Protein AF-A0A7S0EEY0-F1 (afdb_monomer_lite)

Structure (mmCIF, N/CA/C/O backbone):
data_AF-A0A7S0EEY0-F1
#
_entry.id   AF-A0A7S0EEY0-F1
#
loop_
_atom_site.group_PDB
_atom_site.id
_atom_site.type_symbol
_atom_site.label_atom_id
_atom_site.label_alt_id
_atom_site.label_comp_id
_atom_site.label_asym_id
_atom_site.label_entity_id
_atom_site.label_seq_id
_atom_site.pdbx_PDB_ins_code
_atom_site.Cartn_x
_atom_site.Cartn_y
_atom_site.Cartn_z
_atom_site.occupancy
_atom_site.B_iso_or_equiv
_atom_site.auth_seq_id
_atom_site.auth_comp_id
_atom_site.auth_asym_id
_atom_site.auth_atom_id
_atom_site.pdbx_PDB_model_num
ATOM 1 N N . GLU A 1 1 ? -21.217 -19.951 23.978 1.00 43.16 1 GLU A N 1
ATOM 2 C CA . GLU A 1 1 ? -20.539 -19.531 22.725 1.00 43.16 1 GLU A CA 1
ATOM 3 C C . GLU A 1 1 ? -19.721 -18.228 22.869 1.00 43.16 1 GLU A C 1
ATOM 5 O O . GLU A 1 1 ? -19.805 -17.332 22.038 1.00 43.16 1 GLU A O 1
ATOM 10 N N . ARG A 1 2 ? -18.888 -18.087 23.914 1.00 43.72 2 ARG A N 1
ATOM 11 C CA . ARG A 1 2 ? -18.128 -16.846 24.206 1.00 43.72 2 ARG A CA 1
ATOM 12 C C . ARG A 1 2 ? -16.607 -17.063 24.307 1.00 43.72 2 ARG A C 1
ATOM 14 O O . ARG A 1 2 ? -15.945 -16.358 25.049 1.00 43.72 2 ARG A O 1
ATOM 21 N N . LYS A 1 3 ? -16.044 -18.050 23.599 1.00 43.62 3 LYS A N 1
ATOM 22 C CA . LYS A 1 3 ? -14.612 -18.410 23.725 1.00 43.62 3 LYS A CA 1
ATOM 23 C C . LYS A 1 3 ? -13.758 -18.264 22.457 1.00 43.62 3 LYS A C 1
ATOM 25 O O . LYS A 1 3 ? -12.574 -18.546 22.515 1.00 43.62 3 LYS A O 1
ATOM 30 N N . TYR A 1 4 ? -14.322 -17.785 21.343 1.00 44.97 4 TYR A N 1
ATOM 31 C CA . TYR A 1 4 ? -13.612 -17.692 20.050 1.00 44.97 4 TYR A CA 1
ATOM 32 C C . TYR A 1 4 ? -13.482 -16.268 19.477 1.00 44.97 4 TYR A C 1
ATOM 34 O O . TYR A 1 4 ? -13.105 -16.106 18.322 1.00 44.97 4 TYR A O 1
ATOM 42 N N . LYS A 1 5 ? -13.794 -15.213 20.243 1.00 40.94 5 LYS A N 1
ATOM 43 C CA . LYS A 1 5 ? -13.743 -13.824 19.732 1.00 40.94 5 LYS A CA 1
ATOM 44 C C . LYS A 1 5 ? -12.455 -13.056 20.047 1.00 40.94 5 LYS A C 1
ATOM 46 O O . LYS A 1 5 ? -12.295 -11.950 19.545 1.00 40.94 5 LYS A O 1
ATOM 51 N N . GLU A 1 6 ? -11.535 -13.618 20.827 1.00 42.47 6 GLU A N 1
ATOM 52 C CA . GLU A 1 6 ? -10.401 -12.861 21.382 1.00 42.47 6 GLU A CA 1
ATOM 53 C C . GLU A 1 6 ? -9.070 -13.015 20.629 1.00 42.47 6 GLU A C 1
ATOM 55 O O . GLU A 1 6 ? -8.067 -12.496 21.093 1.00 42.47 6 GLU A O 1
ATOM 60 N N . HIS A 1 7 ? -9.006 -13.699 19.480 1.00 40.25 7 HIS A N 1
ATOM 61 C CA . HIS A 1 7 ? -7.721 -13.951 18.787 1.00 40.25 7 HIS A CA 1
ATOM 62 C C . HIS A 1 7 ? -7.605 -13.345 17.377 1.00 40.25 7 HIS A C 1
ATOM 64 O O . HIS A 1 7 ? -6.667 -13.651 16.654 1.00 40.25 7 HIS A O 1
ATOM 70 N N . LEU A 1 8 ? -8.516 -12.455 16.969 1.00 46.94 8 LEU A N 1
ATOM 71 C CA . LEU A 1 8 ? -8.459 -11.831 15.631 1.00 46.94 8 LEU A CA 1
ATOM 72 C C . LEU A 1 8 ? -7.846 -10.424 15.608 1.00 46.94 8 LEU A C 1
ATOM 74 O O . LEU A 1 8 ? -7.684 -9.845 14.535 1.00 46.94 8 LEU A O 1
ATOM 78 N N . ARG A 1 9 ? -7.513 -9.849 16.768 1.00 52.47 9 ARG A N 1
ATOM 79 C CA . ARG A 1 9 ? -6.869 -8.534 16.847 1.00 52.47 9 ARG A CA 1
ATOM 80 C C . ARG A 1 9 ? -5.427 -8.714 17.270 1.00 52.47 9 ARG A C 1
ATOM 82 O O . ARG A 1 9 ? -5.123 -8.768 18.452 1.00 52.47 9 ARG A O 1
ATOM 89 N N . CYS A 1 10 ? -4.561 -8.819 16.277 1.00 66.88 10 CYS A N 1
ATOM 90 C CA . CYS A 1 10 ? -3.135 -8.647 16.466 1.00 66.88 10 CYS A CA 1
ATOM 91 C C . CYS A 1 10 ? -2.860 -7.131 16.531 1.00 66.88 10 CYS A C 1
ATOM 93 O O . CYS A 1 10 ? -3.058 -6.448 15.524 1.00 66.88 10 CYS A O 1
ATOM 95 N N . PRO A 1 11 ? -2.490 -6.583 17.704 1.00 66.06 11 PRO A N 1
ATOM 96 C CA . PRO A 1 11 ? -2.316 -5.140 17.893 1.00 66.06 11 PRO A CA 1
ATOM 97 C C . PRO A 1 11 ? -1.152 -4.573 17.070 1.00 66.06 11 PRO A C 1
ATOM 99 O O . PRO A 1 11 ? -1.172 -3.397 16.718 1.00 66.06 11 PRO A O 1
ATOM 102 N N . GLU A 1 12 ? -0.184 -5.421 16.722 1.00 76.06 12 GLU A N 1
ATOM 103 C CA . GLU A 1 12 ? 0.984 -5.077 15.903 1.00 76.06 12 GLU A CA 1
ATOM 104 C C . GLU A 1 12 ? 0.777 -5.365 14.410 1.00 76.06 12 GLU A C 1
ATOM 106 O O . GLU A 1 12 ? 1.620 -5.018 13.584 1.00 76.06 12 GLU A O 1
ATOM 111 N N . CYS A 1 13 ? -0.347 -5.984 14.042 1.00 86.81 13 CYS A N 1
ATOM 112 C CA . CYS A 1 13 ? -0.607 -6.333 12.658 1.00 86.81 13 CYS A CA 1
ATOM 113 C C . CYS A 1 13 ? -1.230 -5.168 11.906 1.00 86.81 13 CYS A C 1
ATOM 115 O O . CYS A 1 13 ? -2.004 -4.371 12.445 1.00 86.81 13 CYS A O 1
ATOM 117 N N . HIS A 1 14 ? -0.944 -5.132 10.614 1.00 91.12 14 HIS A N 1
ATOM 118 C CA . HIS A 1 14 ? -1.450 -4.116 9.710 1.00 91.12 14 HIS A CA 1
ATOM 119 C C . HIS A 1 14 ? -1.836 -4.726 8.364 1.00 91.12 14 HIS A C 1
ATOM 121 O O . HIS A 1 14 ? -1.422 -5.831 8.003 1.00 91.12 14 HIS A O 1
ATOM 127 N N . VAL A 1 15 ? -2.674 -4.007 7.623 1.00 93.75 15 VAL A N 1
ATOM 128 C CA . VAL A 1 15 ? -2.937 -4.297 6.214 1.00 93.75 15 VAL A CA 1
ATOM 129 C C . VAL A 1 15 ? -1.976 -3.466 5.379 1.00 93.75 15 VAL A C 1
ATOM 131 O O . VAL A 1 15 ? -1.946 -2.241 5.499 1.00 93.75 15 VAL A O 1
ATOM 134 N N . VAL A 1 16 ? -1.206 -4.124 4.520 1.00 94.44 16 VAL A N 1
ATOM 135 C CA . VAL A 1 16 ? -0.327 -3.439 3.573 1.00 94.44 16 VAL A CA 1
ATOM 136 C C . VAL A 1 16 ? -1.123 -3.108 2.319 1.00 94.44 16 VAL A C 1
ATOM 138 O O . VAL A 1 16 ? -1.754 -3.986 1.730 1.00 94.44 16 VAL A O 1
ATOM 141 N N . VAL A 1 17 ? -1.084 -1.855 1.877 1.00 95.19 17 VAL A N 1
ATOM 142 C CA . VAL A 1 17 ? -1.690 -1.426 0.611 1.00 95.19 17 VAL A CA 1
ATOM 143 C C . VAL A 1 17 ? -0.595 -0.918 -0.314 1.00 95.19 17 VAL A C 1
ATOM 145 O O . VAL A 1 17 ? -0.047 0.165 -0.113 1.00 95.19 17 VAL A O 1
ATOM 148 N N . VAL A 1 18 ? -0.290 -1.696 -1.351 1.00 92.88 18 VAL A N 1
ATOM 149 C CA . VAL A 1 18 ? 0.742 -1.377 -2.341 1.00 92.88 18 VAL A CA 1
ATOM 150 C C . VAL A 1 18 ? 0.133 -0.575 -3.487 1.00 92.88 18 VAL A C 1
ATOM 152 O O . VAL A 1 18 ? -0.928 -0.923 -4.001 1.00 92.88 18 VAL A O 1
ATOM 155 N N . GLY A 1 19 ? 0.802 0.501 -3.904 1.00 90.94 19 GLY A N 1
ATOM 156 C CA . GLY A 1 19 ? 0.255 1.451 -4.877 1.00 90.94 19 GLY A CA 1
ATOM 157 C C . GLY A 1 19 ? -0.595 2.547 -4.228 1.00 90.94 19 GLY A C 1
ATOM 158 O O . GLY A 1 19 ? -1.512 3.076 -4.854 1.00 90.94 19 GLY A O 1
ATOM 159 N N . ALA A 1 20 ? -0.281 2.920 -2.984 1.00 93.19 20 ALA A N 1
ATOM 160 C CA . ALA A 1 20 ? -1.120 3.753 -2.120 1.00 93.19 20 ALA A CA 1
ATOM 161 C C . ALA A 1 20 ? -1.477 5.153 -2.658 1.00 93.19 20 ALA A C 1
ATOM 163 O O . ALA A 1 20 ? -2.430 5.770 -2.187 1.00 93.19 20 ALA A O 1
ATOM 164 N N . ARG A 1 21 ? -0.756 5.672 -3.662 1.00 90.06 21 ARG A N 1
ATOM 165 C CA . ARG A 1 21 ? -1.087 6.951 -4.324 1.00 90.06 21 ARG A CA 1
ATOM 166 C C . ARG A 1 21 ? -2.311 6.869 -5.241 1.00 90.06 21 ARG A C 1
ATOM 168 O O . ARG A 1 21 ? -2.893 7.906 -5.554 1.00 90.06 21 ARG A O 1
ATOM 175 N N . GLY A 1 22 ? -2.669 5.674 -5.710 1.00 89.44 22 GLY A N 1
ATOM 176 C CA . GLY A 1 22 ? -3.751 5.481 -6.670 1.00 89.44 22 GLY A CA 1
ATOM 177 C C . GLY A 1 22 ? -5.126 5.831 -6.096 1.00 89.44 22 GLY A C 1
ATOM 178 O O . GLY A 1 22 ? -5.378 5.692 -4.899 1.00 89.44 22 GLY A O 1
ATOM 179 N N . ARG A 1 23 ? -6.056 6.238 -6.970 1.00 91.25 23 ARG A N 1
ATOM 180 C CA . ARG A 1 23 ? -7.450 6.533 -6.580 1.00 91.25 23 ARG A CA 1
ATOM 181 C C . ARG A 1 23 ? -8.137 5.335 -5.919 1.00 91.25 23 ARG A C 1
ATOM 183 O O . ARG A 1 23 ? -8.813 5.510 -4.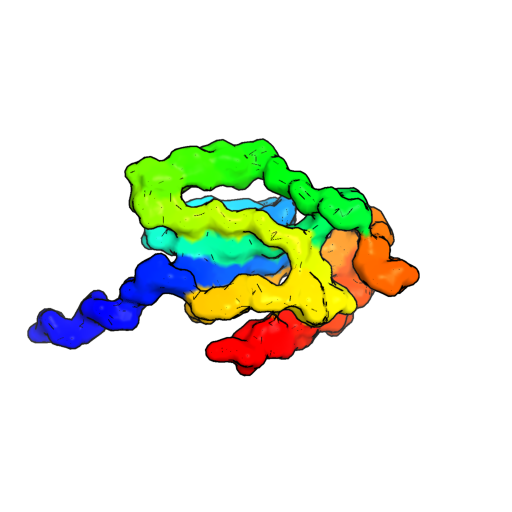911 1.00 91.25 23 ARG A O 1
ATOM 190 N N . LEU A 1 24 ? -7.925 4.132 -6.459 1.00 91.94 24 LEU A N 1
ATOM 191 C CA . LEU A 1 24 ? -8.443 2.889 -5.882 1.00 91.94 24 LEU A CA 1
ATOM 192 C C . LEU A 1 24 ? -7.863 2.643 -4.484 1.00 91.94 24 LEU A C 1
ATOM 194 O O . LEU A 1 24 ? -8.611 2.414 -3.537 1.00 91.94 24 LEU A O 1
ATOM 198 N N . ALA A 1 25 ? -6.539 2.750 -4.350 1.00 94.56 25 ALA A N 1
ATOM 199 C CA . ALA A 1 25 ? -5.852 2.523 -3.086 1.00 94.56 25 ALA A CA 1
ATOM 200 C C . ALA A 1 25 ? -6.325 3.490 -1.994 1.00 94.56 25 ALA A C 1
ATOM 202 O O . ALA A 1 25 ? -6.574 3.061 -0.873 1.00 94.56 25 ALA A O 1
ATOM 203 N N . ARG A 1 26 ? -6.550 4.768 -2.328 1.00 95.81 26 ARG A N 1
ATOM 204 C CA . ARG A 1 26 ? -7.141 5.737 -1.397 1.00 95.81 26 ARG A CA 1
ATOM 205 C C . ARG A 1 26 ? -8.490 5.263 -0.846 1.00 95.81 26 ARG A C 1
ATOM 207 O O . ARG A 1 26 ? -8.667 5.264 0.368 1.00 95.81 26 ARG A O 1
ATOM 214 N N . GLY A 1 27 ? -9.413 4.839 -1.712 1.00 96.31 27 GLY A N 1
ATOM 215 C CA . GLY A 1 27 ? -10.728 4.350 -1.277 1.00 96.31 27 GLY A CA 1
ATOM 216 C C . GLY A 1 27 ? -10.633 3.102 -0.392 1.00 96.31 27 GLY A C 1
ATOM 217 O O . GLY A 1 27 ? -11.341 2.992 0.609 1.00 96.31 27 GLY A O 1
ATOM 218 N N . ILE A 1 28 ? -9.709 2.191 -0.714 1.00 96.50 28 ILE A N 1
ATOM 219 C CA . ILE A 1 28 ? -9.421 1.001 0.099 1.00 96.50 28 ILE A CA 1
ATOM 220 C C . ILE A 1 28 ? -8.888 1.404 1.479 1.00 96.50 28 ILE A C 1
ATOM 222 O O . ILE A 1 28 ? -9.409 0.941 2.491 1.00 96.50 28 ILE A O 1
ATOM 226 N N . ILE A 1 29 ? -7.895 2.295 1.534 1.00 97.00 29 ILE A N 1
ATOM 227 C CA . ILE A 1 29 ? -7.276 2.771 2.779 1.00 97.00 29 ILE A CA 1
ATOM 228 C C . ILE A 1 29 ? -8.315 3.458 3.669 1.00 97.00 29 ILE A C 1
ATOM 230 O O . ILE A 1 29 ? -8.449 3.107 4.839 1.00 97.00 29 ILE A O 1
ATOM 234 N N . GLU A 1 30 ? -9.098 4.393 3.125 1.00 95.62 30 GLU A N 1
ATOM 235 C CA . GLU A 1 30 ? -10.163 5.072 3.873 1.00 95.62 30 GLU A CA 1
ATOM 236 C C . GLU A 1 30 ? -11.177 4.060 4.438 1.00 95.62 30 GLU A C 1
ATOM 238 O O . GLU A 1 30 ? -11.603 4.180 5.592 1.00 95.62 30 GLU A O 1
ATOM 243 N N . LYS A 1 31 ? -11.518 3.014 3.670 1.00 96.00 31 LYS A N 1
ATOM 244 C CA . LYS A 1 31 ? -12.414 1.953 4.135 1.00 96.00 31 LYS A CA 1
ATOM 245 C C . LYS A 1 31 ? -11.791 1.112 5.251 1.00 96.00 31 LYS A C 1
ATOM 247 O O . LYS A 1 31 ? -12.466 0.892 6.254 1.00 96.00 31 LYS A O 1
ATOM 252 N N . LEU A 1 32 ? -10.538 0.682 5.122 1.00 94.62 32 LEU A N 1
ATOM 253 C CA . LEU A 1 32 ? -9.823 -0.081 6.155 1.00 94.62 32 LEU A CA 1
ATOM 254 C C . LEU A 1 32 ? -9.749 0.699 7.476 1.00 94.62 32 LEU A C 1
ATOM 256 O O . LEU A 1 32 ? -10.125 0.193 8.530 1.00 94.62 32 LEU A O 1
ATOM 260 N N . VAL A 1 33 ? -9.402 1.981 7.401 1.00 93.06 33 VAL A N 1
ATOM 261 C CA . VAL A 1 33 ? -9.363 2.890 8.555 1.00 93.06 33 VAL A CA 1
ATOM 262 C C . VAL A 1 33 ? -10.762 3.099 9.152 1.00 93.06 33 VAL A C 1
ATOM 264 O O . VAL A 1 33 ? -10.939 3.194 10.367 1.00 93.06 33 VAL A O 1
ATOM 267 N N . SER A 1 34 ? -11.819 3.132 8.333 1.00 91.25 34 SER A N 1
ATOM 268 C CA . SER A 1 34 ? -13.192 3.180 8.861 1.00 91.25 34 SER A CA 1
ATOM 269 C C . SER A 1 34 ? -13.544 1.933 9.686 1.00 91.25 34 SER A C 1
ATOM 271 O O . SER A 1 34 ? -14.254 2.055 10.686 1.00 91.25 34 SER A O 1
ATOM 273 N N . LEU A 1 35 ? -12.991 0.772 9.310 1.00 90.94 35 LEU A N 1
ATOM 274 C CA . LEU A 1 35 ? -13.184 -0.524 9.965 1.00 90.94 35 LEU A CA 1
ATOM 275 C C . LEU A 1 35 ? -12.293 -0.725 11.204 1.00 90.94 35 LEU A C 1
ATOM 277 O O . LEU A 1 35 ? -12.462 -1.718 11.908 1.00 90.94 35 LEU A O 1
ATOM 281 N N . GLY A 1 36 ? -11.404 0.224 11.509 1.00 90.38 36 GLY A N 1
ATOM 282 C CA . GLY A 1 36 ? -10.518 0.149 12.672 1.00 90.38 36 GLY A CA 1
ATOM 283 C C . GLY A 1 36 ? -9.194 -0.560 12.400 1.00 90.38 36 GLY A C 1
ATOM 284 O O . GLY A 1 36 ? -8.586 -1.060 13.341 1.00 90.38 36 GLY A O 1
ATOM 285 N N . GLU A 1 37 ? -8.774 -0.645 11.137 1.00 91.44 37 GLU A N 1
ATOM 286 C CA . GLU A 1 37 ? -7.553 -1.346 10.752 1.00 91.44 37 GLU A CA 1
ATOM 287 C C . GLU A 1 37 ? -6.325 -0.437 10.748 1.00 91.44 37 GLU A C 1
ATOM 289 O O . GLU A 1 37 ? -6.378 0.696 10.263 1.00 91.44 37 GLU A O 1
ATOM 294 N N . ASN A 1 38 ? -5.201 -0.975 11.229 1.00 92.88 38 ASN A N 1
ATOM 295 C CA . ASN A 1 38 ? -3.885 -0.383 11.011 1.00 92.88 38 ASN A CA 1
ATOM 296 C C . ASN A 1 38 ? -3.474 -0.593 9.552 1.00 92.88 38 ASN A C 1
ATOM 298 O O . ASN A 1 38 ? -3.711 -1.664 8.979 1.00 92.88 38 ASN A O 1
ATOM 302 N N . VAL A 1 39 ? -2.844 0.413 8.952 1.00 94.19 39 VAL A N 1
ATOM 303 C CA . VAL A 1 39 ? -2.506 0.397 7.526 1.00 94.19 39 VAL A CA 1
ATOM 304 C C . VAL A 1 39 ? -1.064 0.824 7.312 1.00 94.19 39 VAL A C 1
ATOM 306 O O . VAL A 1 39 ? -0.677 1.915 7.722 1.00 94.19 39 VAL A O 1
ATOM 309 N N . LEU A 1 40 ? -0.318 0.003 6.577 1.00 94.75 40 LEU A N 1
ATOM 310 C CA . LEU A 1 40 ? 0.940 0.401 5.956 1.00 94.75 40 LEU A CA 1
ATOM 311 C C . LEU A 1 40 ? 0.678 0.715 4.480 1.00 94.75 40 LEU A C 1
ATOM 313 O O . LEU A 1 40 ? 0.352 -0.163 3.679 1.00 94.75 40 LEU A O 1
ATOM 317 N N . ALA A 1 41 ? 0.787 1.984 4.114 1.00 95.00 41 ALA A N 1
ATOM 318 C CA . ALA A 1 41 ? 0.601 2.458 2.754 1.00 95.00 41 ALA A CA 1
ATOM 319 C C . ALA A 1 41 ? 1.949 2.511 2.029 1.00 95.00 41 ALA A C 1
ATOM 321 O O . ALA A 1 41 ? 2.800 3.334 2.355 1.00 95.00 41 ALA A O 1
ATOM 322 N N . VAL A 1 42 ? 2.127 1.669 1.011 1.00 92.50 42 VAL A N 1
ATOM 323 C CA . VAL A 1 42 ? 3.369 1.597 0.232 1.00 92.50 42 VAL A CA 1
ATOM 324 C C . VAL A 1 42 ? 3.160 2.259 -1.120 1.00 92.50 42 VAL A C 1
ATOM 326 O O .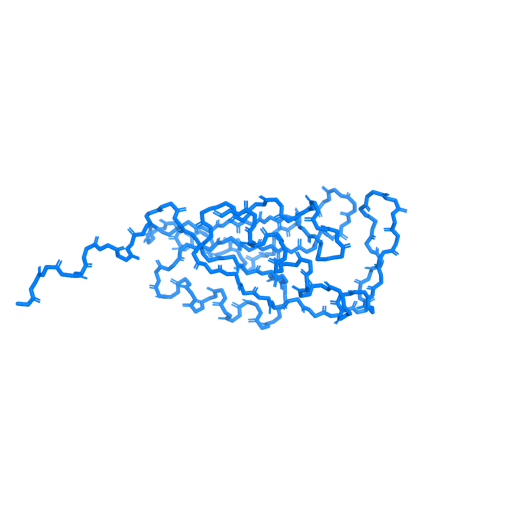 VAL A 1 42 ? 2.253 1.906 -1.885 1.00 92.50 42 VAL A O 1
ATOM 329 N N . ALA A 1 43 ? 4.009 3.227 -1.443 1.00 89.00 43 ALA A N 1
ATOM 330 C CA . ALA A 1 43 ? 3.959 3.928 -2.715 1.00 89.00 43 ALA A CA 1
ATOM 331 C C . ALA A 1 43 ? 5.343 4.138 -3.313 1.00 89.00 43 ALA A C 1
ATOM 333 O O . ALA A 1 43 ? 6.334 4.299 -2.606 1.00 89.00 43 ALA A O 1
ATOM 334 N N . ARG A 1 44 ? 5.380 4.255 -4.643 1.00 83.00 44 ARG A N 1
ATOM 335 C CA . ARG A 1 44 ? 6.604 4.637 -5.341 1.00 83.00 44 ARG A CA 1
ATOM 336 C C . ARG A 1 44 ? 7.080 6.027 -4.872 1.00 83.00 44 ARG A C 1
ATOM 338 O O . ARG A 1 44 ? 6.242 6.939 -4.728 1.00 83.00 44 ARG A O 1
ATOM 345 N N . PRO A 1 45 ? 8.392 6.200 -4.614 1.00 79.12 45 PRO A N 1
ATOM 346 C CA . PRO A 1 45 ? 8.996 7.507 -4.373 1.00 79.12 45 PRO A CA 1
ATOM 347 C C . PRO A 1 45 ? 8.709 8.471 -5.530 1.00 79.12 45 PRO A C 1
ATOM 349 O O . PRO A 1 45 ? 8.605 8.057 -6.681 1.00 79.12 45 PRO A O 1
ATOM 352 N N . VAL A 1 46 ? 8.584 9.769 -5.240 1.00 75.62 46 VAL A N 1
ATOM 353 C CA . VAL A 1 46 ? 8.323 10.784 -6.288 1.00 75.62 46 VAL A CA 1
ATOM 354 C C . VAL A 1 46 ? 9.595 11.112 -7.065 1.00 75.62 46 VAL A C 1
ATOM 356 O O . VAL A 1 46 ? 9.538 11.515 -8.223 1.00 75.62 46 VAL A O 1
ATOM 359 N N . ARG A 1 47 ? 10.750 10.963 -6.411 1.00 69.38 47 ARG A N 1
ATOM 360 C CA . ARG A 1 47 ? 12.099 11.100 -6.971 1.00 69.38 47 ARG A CA 1
ATOM 361 C C . ARG A 1 47 ? 13.025 10.127 -6.245 1.00 69.38 47 ARG A C 1
ATOM 363 O O . ARG A 1 47 ? 12.656 9.623 -5.184 1.00 69.38 47 ARG A O 1
ATOM 370 N N . CYS A 1 48 ? 14.225 9.901 -6.778 1.00 67.19 48 CYS A N 1
ATOM 371 C CA . CYS A 1 48 ? 15.250 9.068 -6.142 1.00 67.19 48 CYS A CA 1
ATOM 372 C C . CYS A 1 48 ? 15.427 9.448 -4.662 1.00 67.19 48 CYS A C 1
ATOM 374 O O . CYS A 1 48 ? 15.815 10.574 -4.360 1.00 67.19 48 CYS A O 1
ATOM 376 N N . GLY A 1 49 ? 15.101 8.525 -3.754 1.00 65.56 49 GLY A N 1
ATOM 377 C CA . GLY A 1 49 ? 15.228 8.719 -2.305 1.00 65.56 49 GLY A CA 1
ATOM 378 C C . GLY A 1 49 ? 14.215 9.672 -1.655 1.00 65.56 49 GLY A C 1
ATOM 379 O O . GLY A 1 49 ? 14.289 9.881 -0.450 1.00 65.56 49 GLY A O 1
ATOM 380 N N . ILE A 1 50 ? 13.261 10.245 -2.403 1.00 76.06 50 ILE A N 1
ATOM 381 C CA . ILE A 1 50 ? 12.262 11.177 -1.856 1.00 76.06 50 ILE A CA 1
ATOM 382 C C . ILE A 1 50 ? 10.886 10.513 -1.812 1.00 76.06 50 ILE A C 1
ATOM 384 O O . ILE A 1 50 ? 10.180 10.393 -2.821 1.00 76.06 50 ILE A O 1
ATOM 388 N N . ILE A 1 51 ? 10.479 10.153 -0.598 1.00 79.81 51 ILE A N 1
ATOM 389 C CA . ILE A 1 51 ? 9.139 9.670 -0.277 1.00 79.81 51 ILE A CA 1
ATOM 390 C C . ILE A 1 51 ? 8.327 10.868 0.225 1.00 79.81 51 ILE A C 1
ATOM 392 O O . ILE A 1 51 ? 8.636 11.444 1.263 1.00 79.81 51 ILE A O 1
ATOM 396 N N . SER A 1 52 ? 7.293 11.270 -0.519 1.00 86.31 52 SER A N 1
ATOM 397 C CA . SER A 1 52 ? 6.370 12.319 -0.068 1.00 86.31 52 SER A CA 1
ATOM 398 C C . SER A 1 52 ? 5.039 11.732 0.374 1.00 86.31 52 SER A C 1
ATOM 400 O O . SER A 1 52 ? 4.425 10.950 -0.352 1.00 86.31 52 SER A O 1
ATOM 402 N N . VAL A 1 53 ? 4.555 12.149 1.537 1.00 92.25 53 VAL A N 1
ATOM 403 C CA . VAL A 1 53 ? 3.220 11.773 1.999 1.00 92.25 53 VAL A CA 1
ATOM 404 C C . VAL A 1 53 ? 2.201 12.724 1.366 1.00 92.25 53 VAL A C 1
ATOM 406 O O . VAL A 1 53 ? 2.333 13.943 1.512 1.00 92.25 53 VAL A O 1
ATOM 409 N N . PRO A 1 54 ? 1.186 12.231 0.639 1.00 92.75 54 PRO A N 1
ATOM 410 C CA . PRO A 1 54 ? 0.171 13.103 0.074 1.00 92.75 54 PRO A CA 1
ATOM 411 C C . PRO A 1 54 ? -0.696 13.711 1.184 1.00 92.75 54 PRO A C 1
ATOM 413 O O . PRO A 1 54 ? -1.019 13.052 2.173 1.00 92.75 54 PRO A O 1
ATOM 416 N N . ARG A 1 55 ? -1.130 14.965 0.992 1.00 95.12 55 ARG A N 1
ATOM 417 C CA . ARG A 1 55 ? -1.900 15.731 1.990 1.00 95.12 55 ARG A CA 1
ATOM 418 C C . ARG A 1 55 ? -3.105 14.967 2.549 1.00 95.12 55 ARG A C 1
ATOM 420 O O . ARG A 1 55 ? -3.319 14.978 3.753 1.00 95.12 55 ARG A O 1
ATOM 427 N N . TRP A 1 56 ? -3.856 14.273 1.692 1.00 95.12 56 TRP A N 1
ATOM 428 C CA . TRP A 1 56 ? -5.030 13.504 2.118 1.00 95.12 56 TRP A CA 1
ATOM 429 C C . TRP A 1 56 ? -4.672 12.386 3.110 1.00 95.12 56 TRP A C 1
ATOM 431 O O . TRP A 1 56 ? -5.429 12.136 4.044 1.00 95.12 56 TRP A O 1
ATOM 441 N N . PHE A 1 57 ? -3.512 11.740 2.942 1.00 96.62 57 PHE A N 1
ATOM 442 C CA . PHE A 1 57 ? -3.053 10.690 3.848 1.00 96.62 57 PHE A CA 1
ATOM 443 C C . PHE A 1 57 ? -2.545 11.300 5.154 1.00 96.62 57 PHE A C 1
ATOM 445 O O . PHE A 1 57 ? -2.867 10.798 6.223 1.00 96.62 57 PHE A O 1
ATOM 452 N N . ALA A 1 58 ? -1.844 1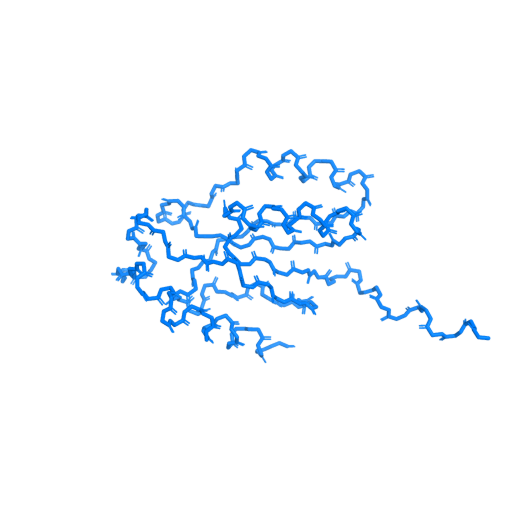2.438 5.092 1.00 95.44 58 ALA A N 1
ATOM 453 C CA . ALA A 1 58 ? -1.438 13.185 6.284 1.00 95.44 58 ALA A CA 1
ATOM 454 C C . ALA A 1 58 ? -2.635 13.600 7.155 1.00 95.44 58 ALA A C 1
ATOM 456 O O . ALA A 1 58 ? -2.632 13.380 8.366 1.00 95.44 58 ALA A O 1
ATOM 457 N N . GLU A 1 59 ? -3.696 14.124 6.542 1.00 95.12 59 GLU A N 1
ATOM 458 C CA . GLU A 1 59 ? -4.943 14.448 7.243 1.00 95.12 59 GLU A CA 1
ATOM 459 C C . GLU A 1 59 ? -5.608 13.197 7.842 1.00 95.12 59 GLU A C 1
ATOM 461 O O . GLU A 1 59 ? -6.152 13.247 8.949 1.00 95.12 59 GLU A O 1
ATOM 466 N N . LEU A 1 60 ? -5.545 12.061 7.139 1.00 95.25 60 LEU A N 1
ATOM 467 C CA . LEU A 1 60 ? -6.077 10.790 7.623 1.00 95.25 60 LEU A CA 1
ATOM 468 C C . LEU A 1 60 ? -5.277 10.246 8.815 1.00 95.25 60 LEU A C 1
ATOM 470 O O . LEU A 1 60 ? -5.893 9.798 9.781 1.00 95.25 60 LEU A O 1
ATOM 474 N N . MET A 1 61 ? -3.943 10.333 8.798 1.00 94.88 61 MET A N 1
ATOM 475 C CA . MET A 1 61 ? -3.079 9.934 9.918 1.00 94.88 61 MET A CA 1
ATOM 476 C C . MET A 1 61 ? -3.446 10.685 11.202 1.00 94.88 61 MET A C 1
ATOM 478 O O . MET A 1 61 ? -3.650 10.068 12.248 1.00 94.88 61 MET A O 1
ATOM 482 N N . VAL A 1 62 ? -3.623 12.009 11.114 1.00 93.75 62 VAL A N 1
ATOM 483 C CA . VAL A 1 62 ? -4.004 12.847 12.265 1.00 93.75 62 VAL A CA 1
ATOM 484 C C . VAL A 1 62 ? -5.351 12.412 12.849 1.00 93.75 62 VAL A C 1
ATOM 486 O O . VAL A 1 62 ? -5.469 12.223 14.060 1.00 93.75 62 VAL A O 1
ATOM 489 N N . LYS A 1 63 ? -6.361 12.194 11.997 1.00 90.94 63 LYS A N 1
ATOM 490 C CA . LYS A 1 63 ? -7.695 11.736 12.430 1.00 90.94 63 LYS A CA 1
ATOM 491 C C . LYS A 1 63 ? -7.661 10.336 13.043 1.00 90.94 63 LYS A C 1
ATOM 493 O O . LYS A 1 63 ? -8.403 10.049 13.980 1.00 90.94 63 LYS A O 1
ATOM 498 N N . SER A 1 64 ? -6.812 9.467 12.507 1.00 88.94 64 SER A N 1
ATOM 499 C CA . SER A 1 64 ? -6.731 8.060 12.899 1.00 88.94 64 SER A CA 1
ATOM 500 C C . SER A 1 64 ? -6.028 7.864 14.240 1.00 88.94 64 SER A C 1
ATOM 502 O O . SER A 1 64 ? -6.455 7.020 15.028 1.00 88.94 64 SER A O 1
ATOM 504 N N . LYS A 1 65 ? -5.046 8.719 14.560 1.00 87.44 65 LYS A N 1
ATOM 505 C CA . LYS A 1 65 ? -4.357 8.722 15.858 1.00 87.44 65 LYS A CA 1
ATOM 506 C C . LYS A 1 65 ? -5.323 8.907 17.033 1.00 87.44 65 LYS A C 1
ATOM 508 O O . LYS A 1 65 ? -5.220 8.197 18.027 1.00 87.44 65 LYS A O 1
ATOM 513 N N . GLY A 1 66 ? -6.316 9.790 16.895 1.00 84.69 66 GLY A N 1
ATOM 514 C CA . GLY A 1 66 ? -7.362 9.991 17.911 1.00 84.69 66 GLY A CA 1
ATOM 515 C C . GLY A 1 66 ? -8.285 8.782 18.122 1.00 84.69 66 GLY A C 1
ATOM 516 O O . GLY A 1 66 ? -9.003 8.724 19.114 1.00 84.69 66 GLY A O 1
ATOM 517 N N . ARG A 1 67 ? -8.261 7.807 17.206 1.00 84.88 67 ARG A N 1
ATOM 518 C CA . ARG A 1 67 ? -9.032 6.555 17.267 1.00 84.88 67 ARG A CA 1
ATOM 519 C C . ARG A 1 67 ? -8.168 5.341 17.638 1.00 84.88 67 ARG A C 1
ATOM 521 O O . ARG A 1 67 ? -8.672 4.224 17.592 1.00 84.88 67 ARG A O 1
ATOM 528 N N . GLY A 1 68 ? -6.894 5.551 17.982 1.00 85.50 68 GLY A N 1
ATOM 529 C CA . GLY A 1 68 ? -5.960 4.480 18.344 1.00 85.50 68 GLY A CA 1
ATOM 530 C C . GLY A 1 68 ? -5.511 3.604 17.171 1.00 85.50 68 GLY A C 1
ATOM 531 O O . GLY A 1 68 ? -5.072 2.484 17.400 1.00 85.50 68 GLY A O 1
ATOM 532 N N . MET A 1 69 ? -5.640 4.086 15.931 1.00 87.94 69 MET A N 1
ATOM 533 C CA . MET A 1 69 ? -5.170 3.375 14.738 1.00 87.94 69 MET A CA 1
ATOM 534 C C . MET A 1 69 ? -3.789 3.876 14.320 1.00 87.94 69 MET A C 1
ATOM 536 O O . MET A 1 69 ? -3.531 5.084 14.354 1.00 87.94 69 MET A O 1
ATOM 540 N N . ASN A 1 70 ? -2.943 2.954 13.865 1.00 90.56 70 ASN A N 1
ATOM 541 C CA . ASN A 1 70 ? -1.630 3.249 13.314 1.00 90.56 70 ASN A CA 1
ATOM 542 C C . ASN A 1 70 ? -1.676 3.265 11.780 1.00 90.56 70 ASN A C 1
ATOM 544 O O . ASN A 1 70 ? -2.085 2.290 11.145 1.00 90.56 70 ASN A O 1
ATOM 548 N N . LEU A 1 71 ? -1.281 4.393 11.194 1.00 94.19 71 LEU A N 1
ATOM 549 C CA . LEU A 1 71 ? -1.165 4.566 9.752 1.00 94.19 71 LEU A CA 1
ATOM 550 C C . LEU A 1 71 ? 0.268 4.964 9.439 1.00 94.19 71 LEU A C 1
ATOM 552 O O . LEU A 1 71 ? 0.749 5.985 9.929 1.00 94.19 71 LEU A O 1
ATOM 556 N N . GLU A 1 72 ? 0.899 4.193 8.569 1.00 93.56 72 GLU A N 1
ATOM 557 C CA . GLU A 1 72 ? 2.280 4.390 8.158 1.00 93.56 72 GLU A CA 1
ATOM 558 C C . GLU A 1 72 ? 2.357 4.570 6.646 1.00 93.56 72 GLU A C 1
ATOM 560 O O . GLU A 1 72 ? 1.521 4.062 5.894 1.00 93.56 72 GLU A O 1
ATOM 565 N N . TRP A 1 73 ? 3.354 5.328 6.198 1.00 93.00 73 TRP A N 1
ATOM 566 C CA . TRP A 1 73 ? 3.600 5.587 4.787 1.00 93.00 73 TRP A CA 1
ATOM 567 C C . TRP A 1 73 ? 5.044 5.244 4.457 1.00 93.00 73 TRP A C 1
ATOM 569 O O . TRP A 1 73 ? 5.956 5.844 5.024 1.00 93.00 73 TRP A O 1
ATOM 579 N N . ASP A 1 74 ? 5.233 4.339 3.505 1.00 90.81 74 ASP A N 1
ATOM 580 C CA . ASP A 1 74 ? 6.547 3.836 3.128 1.00 90.81 74 ASP A CA 1
ATOM 581 C C . ASP A 1 74 ? 6.787 3.897 1.612 1.00 90.81 74 ASP A C 1
ATOM 583 O O . ASP A 1 74 ? 5.862 3.977 0.790 1.00 90.81 74 ASP A O 1
ATOM 587 N N . GLY A 1 75 ? 8.065 3.924 1.249 1.00 87.38 75 GLY A N 1
ATOM 588 C CA . GLY A 1 75 ? 8.549 3.960 -0.119 1.00 87.38 75 GLY A CA 1
ATOM 589 C C . GLY A 1 75 ? 8.915 2.573 -0.617 1.00 87.38 75 GLY A C 1
ATOM 590 O O . GLY A 1 75 ? 9.799 1.938 -0.062 1.00 87.38 75 GLY A O 1
ATOM 591 N N . GLY A 1 76 ? 8.311 2.146 -1.722 1.00 85.94 76 GLY A N 1
ATOM 592 C CA . GLY A 1 76 ? 8.647 0.871 -2.354 1.00 85.94 76 GLY A CA 1
ATOM 593 C C . GLY A 1 76 ? 8.260 0.836 -3.825 1.00 85.94 76 GLY A C 1
ATOM 594 O O . GLY A 1 76 ? 7.369 1.569 -4.270 1.00 85.94 76 GLY A O 1
ATOM 595 N N . ASP A 1 77 ? 8.931 -0.020 -4.590 1.00 83.31 77 ASP A N 1
ATOM 596 C CA . ASP A 1 77 ? 8.640 -0.262 -5.997 1.00 83.31 77 ASP A CA 1
ATOM 597 C C . ASP A 1 77 ? 8.464 -1.757 -6.257 1.00 83.31 77 ASP A C 1
ATOM 599 O O . ASP A 1 77 ? 9.341 -2.578 -6.011 1.00 83.31 77 ASP A O 1
ATOM 603 N N . VAL A 1 78 ? 7.306 -2.114 -6.803 1.00 84.44 78 VAL A N 1
ATOM 604 C CA . VAL A 1 78 ? 6.936 -3.506 -7.086 1.00 84.44 7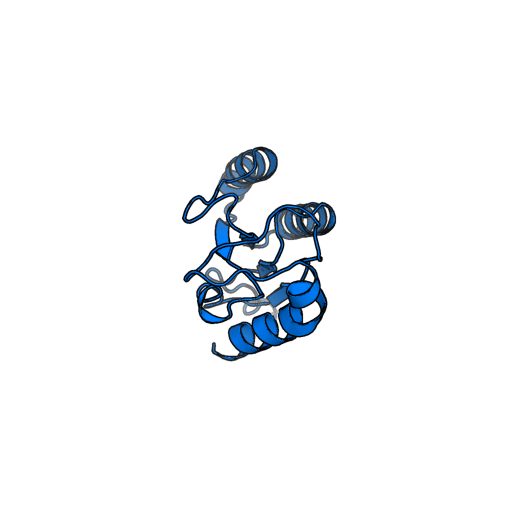8 VAL A CA 1
ATOM 605 C C . VAL A 1 78 ? 7.805 -4.155 -8.159 1.00 84.44 78 VAL A C 1
ATOM 607 O O . VAL A 1 78 ? 7.830 -5.375 -8.285 1.00 84.44 78 VAL A O 1
ATOM 610 N N . THR A 1 79 ? 8.544 -3.364 -8.930 1.00 78.69 79 THR A N 1
ATOM 611 C CA . THR A 1 79 ? 9.532 -3.856 -9.897 1.00 78.69 79 THR A CA 1
ATOM 612 C C . THR A 1 79 ? 10.880 -4.194 -9.244 1.00 78.69 79 THR A C 1
ATOM 614 O O . THR A 1 79 ? 11.778 -4.699 -9.914 1.00 78.69 79 THR A O 1
ATOM 617 N N . ILE A 1 80 ? 11.035 -3.932 -7.939 1.00 78.38 80 ILE A N 1
ATOM 618 C CA . ILE A 1 80 ? 12.266 -4.134 -7.164 1.00 78.38 80 ILE A CA 1
ATOM 619 C C . ILE A 1 80 ? 11.891 -4.817 -5.844 1.00 78.38 80 ILE A C 1
ATOM 621 O O . ILE A 1 80 ? 11.610 -4.133 -4.857 1.00 78.38 80 ILE A O 1
ATOM 625 N N . PRO A 1 81 ? 11.873 -6.161 -5.811 1.00 75.62 81 PRO A N 1
ATOM 626 C CA . PRO A 1 81 ? 11.400 -6.934 -4.662 1.00 75.62 81 PRO A CA 1
ATOM 627 C C . PRO A 1 81 ? 12.028 -6.523 -3.326 1.00 75.62 81 PRO A C 1
ATOM 629 O O . PRO A 1 81 ? 11.314 -6.382 -2.340 1.00 75.62 81 PRO A O 1
ATOM 632 N N . ASP A 1 82 ? 13.331 -6.237 -3.313 1.00 79.31 82 ASP A N 1
ATOM 633 C CA . ASP A 1 82 ? 14.069 -5.878 -2.093 1.00 79.31 82 ASP A CA 1
ATOM 634 C C . ASP A 1 82 ? 13.611 -4.545 -1.474 1.00 79.31 82 ASP A C 1
ATOM 636 O O . ASP A 1 82 ? 13.880 -4.274 -0.309 1.00 79.31 82 ASP A O 1
ATOM 640 N N . SER A 1 83 ? 12.897 -3.707 -2.236 1.00 78.38 83 SER A N 1
ATOM 641 C CA . SER A 1 83 ? 12.305 -2.458 -1.735 1.00 78.38 83 SER A CA 1
ATOM 642 C C . SER A 1 83 ? 10.963 -2.657 -1.016 1.00 78.38 83 SER A C 1
ATOM 644 O O . SER A 1 83 ? 10.367 -1.691 -0.552 1.00 78.38 83 SER A O 1
ATOM 646 N N . LEU A 1 84 ? 10.469 -3.897 -0.937 1.00 80.94 84 LEU A N 1
ATOM 647 C CA . LEU A 1 84 ? 9.217 -4.277 -0.278 1.00 80.94 84 LEU A CA 1
ATOM 648 C C . LEU A 1 84 ? 9.473 -4.980 1.067 1.00 80.94 84 LEU A C 1
ATOM 650 O O . LEU A 1 84 ? 8.752 -5.901 1.442 1.00 80.94 84 LEU A O 1
ATOM 654 N N . SER A 1 85 ? 10.518 -4.577 1.791 1.00 70.56 85 SER A N 1
ATOM 655 C CA . SER A 1 85 ? 10.959 -5.236 3.029 1.00 70.56 85 SER A CA 1
ATOM 656 C C . SER A 1 85 ? 10.000 -5.060 4.211 1.00 70.56 85 SER A C 1
ATOM 658 O O . SER A 1 85 ? 10.063 -5.811 5.176 1.00 70.56 85 SER A O 1
ATOM 660 N N . SER A 1 86 ? 9.099 -4.081 4.160 1.00 70.31 86 SER A N 1
ATOM 661 C CA . SER A 1 86 ? 8.295 -3.652 5.313 1.00 70.31 86 SER A CA 1
ATOM 662 C C . SER A 1 86 ? 7.012 -4.470 5.536 1.00 70.31 86 SER A C 1
ATOM 664 O O . SER A 1 86 ? 6.074 -3.974 6.144 1.00 70.31 86 SER A O 1
ATOM 666 N N . PHE A 1 87 ? 6.922 -5.710 5.039 1.00 83.50 87 PHE A N 1
ATOM 667 C CA . PHE A 1 87 ? 5.699 -6.535 5.136 1.00 83.50 87 PHE A CA 1
ATOM 668 C C . PHE A 1 87 ? 5.637 -7.407 6.401 1.00 83.50 87 PHE A C 1
ATOM 670 O O . PHE A 1 87 ? 4.730 -8.225 6.557 1.00 83.50 87 PHE A O 1
ATOM 677 N N . HIS A 1 88 ? 6.585 -7.242 7.320 1.00 79.19 88 HIS A N 1
ATOM 678 C CA . HIS A 1 88 ? 6.580 -7.926 8.609 1.00 79.19 88 HIS A CA 1
ATOM 679 C C . HIS A 1 88 ? 5.272 -7.676 9.370 1.00 79.19 88 HIS A C 1
ATOM 681 O O . HIS A 1 88 ? 4.815 -6.542 9.451 1.00 79.19 88 HIS A O 1
ATOM 687 N N . ASN A 1 89 ? 4.677 -8.715 9.962 1.00 83.69 89 ASN A N 1
ATOM 688 C CA . ASN A 1 89 ? 3.394 -8.632 10.681 1.00 83.69 89 ASN A CA 1
ATOM 689 C C . ASN A 1 89 ? 2.203 -8.161 9.814 1.00 83.69 89 ASN A C 1
ATOM 691 O O . ASN A 1 89 ? 1.147 -7.789 10.340 1.00 83.69 89 ASN A O 1
ATOM 695 N N . ALA A 1 90 ? 2.326 -8.197 8.483 1.00 88.19 90 ALA A N 1
ATOM 696 C CA . ALA A 1 90 ? 1.199 -7.955 7.598 1.00 88.19 90 ALA A CA 1
ATOM 697 C C . ALA A 1 90 ? 0.180 -9.095 7.725 1.00 88.19 90 ALA A C 1
ATOM 699 O O . ALA A 1 90 ? 0.472 -10.251 7.433 1.00 88.19 90 ALA A O 1
ATOM 700 N N . LYS A 1 91 ? -1.060 -8.774 8.101 1.00 88.94 91 LYS A N 1
ATOM 701 C CA . LYS A 1 91 ? -2.149 -9.772 8.106 1.00 88.94 91 LYS A CA 1
ATOM 702 C C . LYS A 1 91 ? -2.776 -9.979 6.727 1.00 88.94 91 LYS A C 1
ATOM 704 O O . LYS A 1 91 ? -3.479 -10.958 6.499 1.00 88.94 91 LYS A O 1
ATOM 709 N N . ALA A 1 92 ? -2.596 -9.001 5.845 1.00 90.62 92 ALA A N 1
ATOM 710 C CA . ALA A 1 92 ? -3.040 -9.030 4.463 1.00 90.62 92 ALA A CA 1
ATOM 711 C C . ALA A 1 92 ? -2.233 -8.016 3.649 1.00 90.62 92 ALA A C 1
ATOM 713 O O . ALA A 1 92 ? -1.900 -6.936 4.145 1.00 90.62 92 ALA A O 1
ATOM 714 N N . VAL A 1 93 ? -1.992 -8.346 2.381 1.00 91.94 93 VAL A N 1
ATOM 715 C CA . VAL A 1 93 ? -1.371 -7.452 1.402 1.00 91.94 93 VAL A CA 1
ATOM 716 C C . VAL A 1 93 ? -2.354 -7.231 0.260 1.00 91.94 93 VAL A C 1
ATOM 718 O O . VAL A 1 93 ? -2.827 -8.179 -0.363 1.00 91.94 93 VAL A O 1
ATOM 721 N N . ILE A 1 94 ? -2.676 -5.970 -0.011 1.00 93.00 94 ILE A N 1
ATOM 722 C CA . ILE A 1 94 ? -3.558 -5.558 -1.099 1.00 93.00 94 ILE A CA 1
ATOM 723 C C . ILE A 1 94 ? -2.707 -4.930 -2.197 1.00 93.00 94 ILE A C 1
ATOM 725 O O . ILE A 1 94 ? -2.099 -3.873 -2.013 1.00 93.00 94 ILE A O 1
ATOM 729 N N . PHE A 1 95 ? -2.701 -5.567 -3.365 1.00 91.19 95 PHE A N 1
ATOM 730 C CA . PHE A 1 95 ? -2.052 -5.041 -4.558 1.00 91.19 95 PHE A CA 1
ATOM 731 C C . PHE A 1 95 ? -3.004 -4.100 -5.307 1.00 91.19 95 PHE A C 1
ATOM 733 O O . PHE A 1 95 ? -3.935 -4.546 -5.972 1.00 91.19 95 PHE A O 1
ATOM 740 N N . ALA A 1 96 ? -2.776 -2.791 -5.192 1.00 91.06 96 ALA A N 1
ATOM 741 C CA . ALA A 1 96 ? -3.530 -1.749 -5.893 1.00 91.06 96 ALA A CA 1
ATOM 742 C C . ALA A 1 96 ? -2.632 -0.894 -6.809 1.00 91.06 96 AL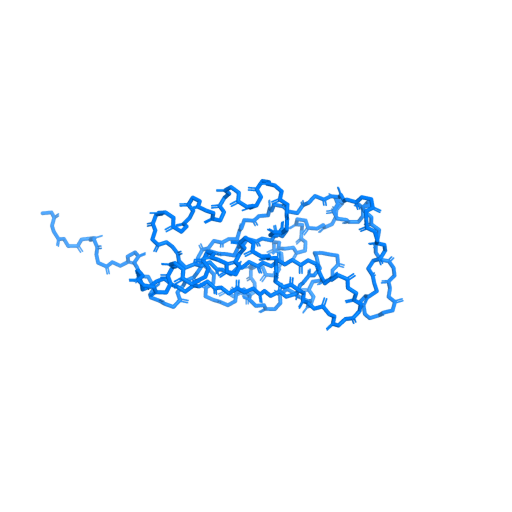A A C 1
ATOM 744 O O . ALA A 1 96 ? -3.029 0.190 -7.247 1.00 91.06 96 ALA A O 1
ATOM 745 N N . ALA A 1 97 ? -1.411 -1.361 -7.081 1.00 85.56 97 ALA A N 1
ATOM 746 C CA . ALA A 1 97 ? -0.498 -0.712 -8.004 1.00 85.56 97 ALA A CA 1
ATOM 747 C C . ALA A 1 97 ? -0.947 -0.956 -9.448 1.00 85.56 97 ALA A C 1
ATOM 749 O O . ALA A 1 97 ? -1.256 -2.079 -9.835 1.00 85.56 97 ALA A O 1
ATOM 750 N N . THR A 1 98 ? -0.955 0.106 -10.246 1.00 75.88 98 THR A N 1
ATOM 751 C CA . THR A 1 98 ? -1.209 0.041 -11.687 1.00 75.88 98 THR A CA 1
ATOM 752 C C . THR A 1 98 ? -0.057 0.697 -12.431 1.00 75.88 98 THR A C 1
ATOM 754 O O . THR A 1 98 ? 0.538 1.660 -11.930 1.00 75.88 98 THR A O 1
ATOM 757 N N . SER A 1 99 ? 0.218 0.222 -13.644 1.00 70.44 99 SER A N 1
ATOM 758 C CA . SER A 1 99 ? 1.000 0.962 -14.631 1.00 70.44 99 SER A CA 1
ATOM 759 C C . SER A 1 99 ? 0.490 2.405 -14.739 1.00 70.44 99 SER A C 1
ATOM 761 O O . SER A 1 99 ? -0.693 2.658 -14.975 1.00 70.44 99 SER A O 1
ATOM 763 N N . SER A 1 100 ? 1.376 3.367 -14.488 1.00 62.38 100 SER A N 1
ATOM 764 C CA . SER A 1 100 ? 1.116 4.793 -14.684 1.00 62.38 100 SER A CA 1
ATOM 765 C C . SER A 1 100 ? 2.209 5.361 -15.585 1.00 62.38 100 SER A C 1
ATOM 767 O O . SER A 1 100 ? 3.374 5.022 -15.375 1.00 62.38 100 SER A O 1
ATOM 769 N N . PRO A 1 101 ? 1.869 6.224 -16.558 1.00 55.38 101 PRO A N 1
ATOM 770 C CA . PRO A 1 101 ? 2.843 6.815 -17.479 1.00 55.38 101 PRO A CA 1
ATOM 771 C C . PRO A 1 101 ? 3.835 7.754 -16.779 1.00 55.38 101 PRO A C 1
ATOM 773 O O . PRO A 1 101 ? 4.870 8.091 -17.350 1.00 55.38 101 PRO A O 1
ATOM 776 N N . ASP A 1 102 ? 3.539 8.150 -15.539 1.00 50.94 102 ASP A N 1
ATOM 777 C CA . ASP A 1 102 ? 4.398 9.027 -14.760 1.00 50.94 102 ASP A CA 1
ATOM 778 C C . ASP A 1 102 ? 5.640 8.289 -14.247 1.00 50.94 102 ASP A C 1
ATOM 780 O O . ASP A 1 102 ? 5.580 7.467 -13.331 1.00 50.94 102 ASP A O 1
ATOM 784 N N . HIS A 1 103 ? 6.749 8.689 -14.871 1.00 48.25 103 HIS A N 1
ATOM 785 C CA . HIS A 1 103 ? 8.146 8.608 -14.457 1.00 48.25 103 HIS A CA 1
ATOM 786 C C . HIS A 1 103 ? 8.767 7.207 -14.377 1.00 48.25 103 HIS A C 1
ATOM 788 O O . HIS A 1 103 ? 8.429 6.375 -13.538 1.00 48.25 103 HIS A O 1
ATOM 794 N N . GLU A 1 104 ? 9.767 6.996 -15.240 1.00 51.94 104 GLU A N 1
ATOM 795 C CA . GLU A 1 104 ? 10.816 5.997 -15.040 1.00 51.94 104 GLU A CA 1
ATOM 796 C C . GLU A 1 104 ? 11.366 6.150 -13.618 1.00 51.94 104 GLU A C 1
ATOM 798 O O . GLU A 1 104 ? 11.857 7.218 -13.238 1.00 51.94 104 GLU A O 1
ATOM 803 N N . VAL A 1 105 ? 11.256 5.098 -12.812 1.00 54.28 105 VAL A N 1
ATOM 804 C CA . VAL A 1 105 ? 11.786 5.120 -11.452 1.00 54.28 105 VAL A CA 1
ATOM 805 C C . VAL A 1 105 ? 13.230 4.644 -11.496 1.00 54.28 105 VAL A C 1
ATOM 807 O O . VAL A 1 105 ? 13.526 3.586 -12.043 1.00 54.28 105 VAL A O 1
ATOM 810 N N . CYS A 1 106 ? 14.123 5.444 -10.914 1.00 51.22 106 CYS A N 1
ATOM 811 C CA . CYS A 1 106 ? 15.498 5.064 -10.620 1.00 51.22 106 CYS A CA 1
ATOM 812 C C . CYS A 1 106 ? 15.574 4.604 -9.163 1.00 51.22 106 CYS A C 1
ATOM 814 O O . CYS A 1 106 ? 15.646 5.419 -8.243 1.00 51.22 106 CYS A O 1
ATOM 816 N N . ILE A 1 107 ? 15.604 3.296 -8.955 1.00 51.03 107 ILE A N 1
ATOM 817 C CA . ILE A 1 107 ? 16.043 2.685 -7.699 1.00 51.03 107 ILE A CA 1
ATOM 818 C C . ILE A 1 107 ? 17.132 1.684 -8.107 1.00 51.03 107 ILE A C 1
ATOM 820 O O . ILE A 1 107 ? 16.946 0.885 -9.024 1.00 51.03 107 ILE A O 1
ATOM 824 N N . ASN A 1 108 ? 18.322 1.805 -7.513 1.00 49.34 108 ASN A N 1
ATOM 825 C CA . ASN A 1 108 ? 19.533 1.052 -7.884 1.00 49.34 108 ASN A CA 1
ATOM 826 C C . ASN A 1 108 ? 20.008 1.232 -9.346 1.00 49.34 108 ASN A C 1
ATOM 828 O O . ASN A 1 108 ? 20.627 0.338 -9.917 1.00 49.34 108 ASN A O 1
ATOM 832 N N . GLY A 1 109 ? 19.720 2.379 -9.975 1.00 51.41 109 GLY A N 1
ATOM 833 C CA . GLY A 1 109 ? 20.217 2.718 -11.319 1.00 51.41 109 GLY A CA 1
ATOM 834 C C . GLY A 1 109 ? 19.554 1.973 -12.487 1.00 51.41 109 GLY A C 1
ATOM 835 O O . GLY A 1 109 ? 19.944 2.188 -13.633 1.00 51.41 109 GLY A O 1
ATOM 836 N N . LYS A 1 110 ? 18.543 1.131 -12.232 1.00 54.41 110 LYS A N 1
ATOM 837 C CA . LYS A 1 110 ? 17.732 0.490 -13.277 1.00 54.41 110 LYS A CA 1
ATOM 838 C C . LYS A 1 110 ? 16.469 1.304 -13.537 1.00 54.41 110 LYS A C 1
ATOM 840 O O . LYS A 1 110 ? 15.774 1.672 -12.596 1.00 54.41 110 LYS A O 1
ATOM 845 N N . ARG A 1 111 ? 16.186 1.570 -14.816 1.00 56.12 111 ARG A N 1
ATOM 846 C CA . ARG A 1 111 ? 14.915 2.148 -15.268 1.00 56.12 111 ARG A CA 1
ATOM 847 C C . ARG A 1 111 ? 13.908 1.019 -15.425 1.00 56.12 111 ARG A C 1
ATOM 849 O O . ARG A 1 111 ? 14.004 0.257 -16.383 1.00 56.12 111 ARG A O 1
ATOM 856 N N . ASN A 1 112 ? 12.963 0.930 -14.500 1.00 63.19 112 ASN A N 1
ATOM 857 C CA . ASN A 1 112 ? 11.823 0.031 -14.638 1.00 63.19 112 ASN A CA 1
ATOM 858 C C . ASN A 1 112 ? 10.619 0.834 -15.133 1.00 63.19 112 ASN A C 1
ATOM 860 O O . ASN A 1 112 ? 10.320 1.921 -14.625 1.00 63.19 112 ASN A O 1
ATOM 864 N N . GLY A 1 113 ? 9.980 0.330 -16.186 1.00 63.78 113 GLY A N 1
ATOM 865 C CA . GLY A 1 113 ? 8.922 1.033 -16.895 1.00 63.78 113 GLY A CA 1
ATOM 866 C C . GLY A 1 113 ? 7.521 0.625 -16.435 1.00 63.78 113 GLY A C 1
ATOM 867 O O . GLY A 1 113 ? 7.345 -0.346 -15.697 1.00 63.78 113 GLY A O 1
ATOM 868 N N . PRO A 1 114 ? 6.478 1.312 -16.933 1.00 66.00 114 PRO A N 1
ATOM 869 C CA . PRO A 1 114 ? 5.088 0.985 -16.612 1.00 66.00 114 PRO A CA 1
ATOM 870 C C . PRO A 1 114 ? 4.706 -0.462 -16.978 1.00 66.00 114 PRO A C 1
ATOM 872 O O . PRO A 1 114 ? 3.932 -1.094 -16.270 1.00 66.00 114 PRO A O 1
ATOM 875 N N . ARG A 1 115 ? 5.303 -1.024 -18.041 1.00 69.12 115 ARG A N 1
ATOM 876 C CA . ARG A 1 115 ? 5.065 -2.413 -18.480 1.00 69.12 115 ARG A CA 1
ATOM 877 C C . ARG A 1 115 ? 5.574 -3.469 -17.495 1.00 69.12 115 ARG A C 1
ATOM 879 O O . ARG A 1 115 ? 5.016 -4.561 -17.450 1.00 69.12 115 ARG A O 1
ATOM 886 N N . ASP A 1 116 ? 6.606 -3.160 -16.715 1.00 73.88 116 ASP A N 1
ATOM 887 C CA . ASP A 1 116 ? 7.172 -4.100 -15.742 1.00 73.88 116 ASP A CA 1
ATOM 888 C C . ASP A 1 116 ? 6.282 -4.218 -14.493 1.00 73.88 116 ASP A C 1
ATOM 890 O O . ASP A 1 116 ? 6.221 -5.276 -13.870 1.00 73.88 116 ASP A O 1
ATOM 894 N N . VAL A 1 117 ? 5.523 -3.163 -14.166 1.00 75.38 117 VAL A N 1
ATOM 895 C CA . VAL A 1 117 ? 4.517 -3.183 -13.089 1.00 75.38 117 VAL A CA 1
ATOM 896 C C . VAL A 1 117 ? 3.413 -4.190 -13.402 1.00 75.38 117 VAL A C 1
ATOM 898 O O . VAL A 1 117 ? 3.085 -5.012 -12.548 1.00 75.38 117 VAL A O 1
ATOM 901 N N . ASP A 1 118 ? 2.874 -4.154 -14.623 1.00 74.69 118 ASP A N 1
ATOM 902 C CA . ASP A 1 118 ? 1.781 -5.043 -15.033 1.00 74.69 118 ASP A CA 1
ATOM 903 C C . ASP A 1 118 ? 2.256 -6.493 -15.222 1.00 74.69 118 ASP A C 1
ATOM 905 O O . ASP A 1 118 ? 1.508 -7.427 -14.935 1.00 74.69 118 ASP A O 1
ATOM 909 N N . ARG A 1 119 ? 3.498 -6.694 -15.691 1.00 76.88 119 ARG A N 1
ATOM 910 C CA . ARG A 1 119 ? 4.057 -8.032 -15.935 1.00 76.88 119 ARG A CA 1
ATOM 911 C C . ARG A 1 119 ? 4.494 -8.733 -14.648 1.00 76.88 119 ARG A C 1
ATOM 913 O O . ARG A 1 119 ? 4.127 -9.884 -14.431 1.00 76.88 119 ARG A O 1
ATOM 920 N N . ASP A 1 120 ? 5.276 -8.049 -13.812 1.00 81.00 120 ASP A N 1
ATOM 921 C CA . ASP A 1 120 ? 6.025 -8.685 -12.719 1.00 81.00 120 ASP A CA 1
ATOM 922 C C . ASP A 1 120 ? 5.603 -8.190 -11.327 1.00 81.00 120 ASP A C 1
ATOM 924 O O . ASP A 1 120 ? 5.886 -8.848 -10.323 1.00 81.00 120 ASP A O 1
ATOM 928 N N . GLY A 1 121 ? 4.902 -7.053 -11.240 1.00 84.06 121 GLY A N 1
ATOM 929 C CA . GLY A 1 121 ? 4.629 -6.370 -9.974 1.00 84.06 121 GLY A CA 1
ATOM 930 C C . GLY A 1 121 ? 3.862 -7.224 -8.966 1.00 84.06 121 GLY A C 1
ATOM 931 O O . GLY A 1 121 ? 4.265 -7.315 -7.806 1.00 84.06 121 GLY A O 1
ATOM 932 N N . LEU A 1 122 ? 2.795 -7.902 -9.402 1.00 85.25 122 LEU A N 1
ATOM 933 C CA . LEU A 1 122 ? 2.019 -8.781 -8.522 1.00 85.25 122 LEU A CA 1
ATOM 934 C C . LEU A 1 122 ? 2.855 -9.972 -8.034 1.00 85.25 122 LEU A C 1
ATOM 936 O O . LEU A 1 122 ? 2.808 -10.313 -6.854 1.00 85.25 122 LEU A O 1
ATOM 940 N N . ALA A 1 123 ? 3.642 -10.585 -8.921 1.00 86.19 123 ALA A N 1
ATOM 941 C CA . ALA A 1 123 ? 4.480 -11.730 -8.575 1.00 86.19 123 ALA A CA 1
ATOM 942 C C . ALA A 1 123 ? 5.578 -11.347 -7.572 1.00 86.19 123 ALA A C 1
ATOM 944 O O . ALA A 1 123 ? 5.861 -12.105 -6.646 1.00 86.19 123 ALA A O 1
ATOM 945 N N . ASN A 1 124 ? 6.174 -10.165 -7.724 1.00 86.81 124 ASN A N 1
ATOM 946 C CA . ASN A 1 124 ? 7.179 -9.647 -6.800 1.00 86.81 124 ASN A CA 1
ATOM 947 C C . ASN A 1 124 ? 6.583 -9.328 -5.424 1.00 86.81 124 ASN A C 1
ATOM 949 O O . ASN A 1 124 ? 7.166 -9.702 -4.409 1.00 86.81 124 ASN A O 1
ATOM 953 N N . VAL A 1 125 ? 5.396 -8.712 -5.383 1.00 85.94 125 VAL A N 1
ATOM 954 C CA . VAL A 1 125 ? 4.671 -8.460 -4.126 1.00 85.94 125 VAL A CA 1
ATOM 955 C C . VAL A 1 125 ? 4.288 -9.770 -3.442 1.00 85.94 125 VAL A C 1
ATOM 957 O O . VAL A 1 125 ? 4.468 -9.894 -2.235 1.00 85.94 125 VAL A O 1
ATOM 960 N N . ALA A 1 126 ? 3.829 -10.769 -4.200 1.00 85.81 126 ALA A N 1
ATOM 961 C CA . ALA A 1 126 ? 3.520 -12.088 -3.658 1.00 85.81 126 ALA A CA 1
ATOM 962 C C . ALA A 1 126 ? 4.760 -12.762 -3.050 1.00 85.81 126 ALA A C 1
ATOM 964 O O . ALA A 1 126 ? 4.667 -13.332 -1.969 1.00 85.81 126 ALA A O 1
ATOM 965 N N . ARG A 1 127 ? 5.932 -12.660 -3.692 1.00 84.81 127 ARG A N 1
ATOM 966 C CA . ARG A 1 127 ? 7.186 -13.193 -3.129 1.00 84.81 127 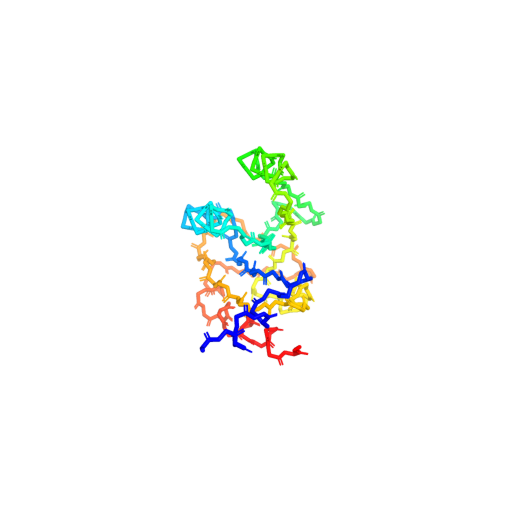ARG A CA 1
ATOM 967 C C . ARG A 1 127 ? 7.575 -12.498 -1.828 1.00 84.81 127 ARG A C 1
ATOM 969 O O . ARG A 1 127 ? 7.905 -13.191 -0.875 1.00 84.81 127 ARG A O 1
ATOM 976 N N . ALA A 1 128 ? 7.504 -11.167 -1.779 1.00 83.06 128 ALA A N 1
ATOM 977 C CA . ALA A 1 128 ? 7.807 -10.404 -0.567 1.00 83.06 128 ALA A CA 1
ATOM 978 C C . ALA A 1 128 ? 6.836 -10.735 0.582 1.00 83.06 128 ALA A C 1
ATOM 980 O O . ALA A 1 128 ? 7.242 -10.815 1.735 1.00 83.06 128 ALA A O 1
ATOM 981 N N . ALA A 1 129 ? 5.563 -10.989 0.266 1.00 80.31 129 ALA A N 1
ATOM 982 C CA . ALA A 1 129 ? 4.543 -11.326 1.255 1.00 80.31 129 ALA A CA 1
ATOM 983 C C . ALA A 1 129 ? 4.684 -12.737 1.859 1.00 80.31 129 ALA A C 1
ATOM 985 O O . ALA A 1 129 ? 4.144 -12.976 2.929 1.00 80.31 129 ALA A O 1
ATOM 986 N N . VAL A 1 130 ? 5.367 -13.670 1.183 1.00 71.81 130 VAL A N 1
ATOM 987 C CA . VAL A 1 130 ? 5.525 -15.077 1.621 1.00 71.81 130 VAL A CA 1
ATOM 988 C C . VAL A 1 130 ? 6.781 -15.282 2.484 1.00 71.81 130 VAL A C 1
ATOM 990 O O . VAL A 1 130 ? 6.955 -16.336 3.086 1.00 71.81 130 VAL A O 1
ATOM 993 N N . GLN A 1 131 ? 7.681 -14.298 2.547 1.00 60.47 131 GLN A N 1
ATOM 994 C CA . GLN A 1 131 ? 8.939 -14.405 3.298 1.00 60.47 131 GLN A CA 1
ATOM 995 C C . GLN A 1 131 ? 8.793 -14.196 4.819 1.00 60.47 131 GLN A C 1
ATOM 997 O O . GLN A 1 131 ? 9.801 -14.265 5.525 1.00 60.47 131 GLN A O 1
ATOM 1002 N N . PHE A 1 132 ? 7.573 -13.983 5.324 1.00 49.81 132 PHE A N 1
ATOM 1003 C CA . PHE A 1 132 ? 7.250 -13.698 6.729 1.00 49.81 132 PHE A CA 1
ATOM 1004 C C . PHE A 1 132 ? 6.032 -14.500 7.194 1.00 49.81 132 PHE A C 1
ATOM 1006 O O . PHE A 1 132 ? 5.895 -14.663 8.427 1.00 49.81 132 PHE A O 1
#

InterPro domains:
  IPR036291 NAD(P)-binding domain superfamily [SSF51735] (13-131)

Sequence (132 aa):
ERKYKEHLRCPECHVVVVGARGRLARGIIEKLVSLGENVLAVARPVRCGIISVPRWFAELMVKSKGRGMNLEWDGGDVTIPDSLSSFHNAKAVIFAATSSPDHEVCINGKRNGPRDVDRDGLANVARAAVQF

pLDDT: mean 79.41, std 16.05, range [40.25, 97.0]

Organism: NCBI:txid3032

Secondary structure (DSSP, 8-state):
--SSSSSS--TT-EEEEETTTSHHHHHHHHHHHHTT--EEEEE--SBTTB----HHHHHHHHHHHTTT--EEEEE--TTSGGG-GGGTTEEEEEE-----SS--EEETTEEE-HHHHHHHHHHHHHHHHH--

Radius of gyration: 15.52 Å; chains: 1; bounding box: 41×35×43 Å

Foldseek 3Di:
DPDPPPPPDPVPEAEEEAQCVDPVNVVVVVVCLVVVGAYEYEHAALAVVHRDDDPVLVVVQVVSVVVVHHYHYAHADLLDLVRLQPCPRYPYYHYPRAQDQPDQYDDPHDRDHSVSCVVRSVVSNVVSNVVD